Protein AF-A0A920V560-F1 (afdb_monomer_lite)

Foldseek 3Di:
DDDDDDDDDPVVVVLVVVLVVVQPVHDPDPVRVLVSVCVSVVVDDRDPDDPPD

pLDDT: mean 87.52, std 8.11, range [52.91, 94.81]

Structure (mmCIF, N/CA/C/O backbone):
data_AF-A0A920V560-F1
#
_entry.id   AF-A0A920V560-F1
#
loop_
_atom_site.group_PDB
_atom_site.id
_atom_site.type_symbol
_atom_site.label_atom_id
_atom_site.label_alt_id
_atom_site.label_comp_id
_atom_site.label_asym_id
_atom_site.label_en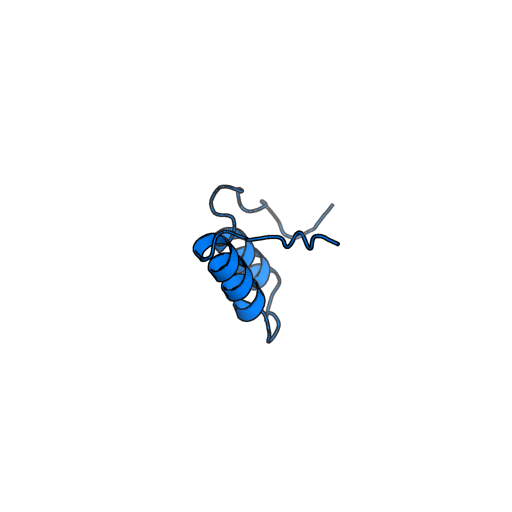tity_id
_atom_site.label_seq_id
_atom_site.pdbx_PDB_ins_code
_atom_site.Cartn_x
_atom_site.Cartn_y
_atom_site.Cartn_z
_atom_site.occupancy
_atom_site.B_iso_or_equiv
_atom_site.auth_seq_id
_atom_site.auth_comp_id
_atom_site.auth_asym_id
_atom_site.auth_atom_id
_atom_site.pdbx_PDB_model_num
ATO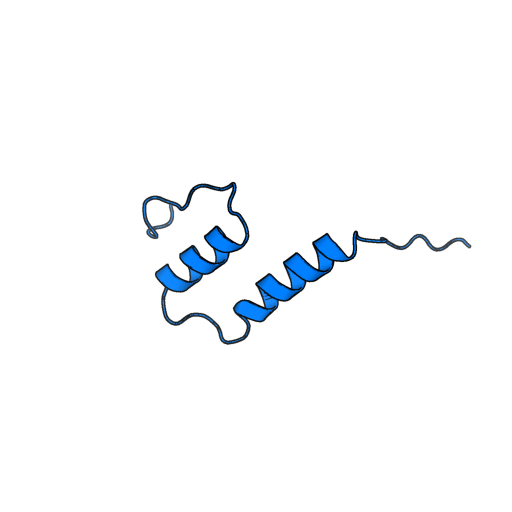M 1 N N . MET A 1 1 ? 23.518 10.854 -28.321 1.00 63.75 1 MET A N 1
ATOM 2 C CA . MET A 1 1 ? 22.472 10.957 -27.282 1.00 63.75 1 MET A CA 1
ATOM 3 C C . MET A 1 1 ? 22.599 9.732 -26.395 1.00 63.75 1 MET A C 1
ATOM 5 O O . MET A 1 1 ? 22.873 8.671 -26.940 1.00 63.75 1 MET A O 1
ATOM 9 N N . VAL A 1 2 ? 22.495 9.880 -25.074 1.00 70.62 2 VAL A N 1
ATOM 10 C CA . VAL A 1 2 ? 22.597 8.769 -24.111 1.00 70.62 2 VAL A CA 1
ATOM 11 C C . VAL A 1 2 ? 21.327 8.783 -23.269 1.00 70.62 2 VAL A C 1
ATOM 13 O O . VAL A 1 2 ? 20.930 9.857 -22.823 1.00 70.62 2 VAL A O 1
ATOM 16 N N . ASP A 1 3 ? 20.694 7.624 -23.105 1.00 82.56 3 ASP A N 1
ATOM 17 C CA . ASP A 1 3 ? 19.528 7.441 -22.239 1.00 82.56 3 ASP A CA 1
ATOM 18 C C . ASP A 1 3 ? 19.984 6.899 -20.879 1.00 82.56 3 ASP A C 1
ATOM 20 O O . ASP A 1 3 ? 20.836 6.009 -20.817 1.00 82.56 3 ASP A O 1
ATOM 24 N N . ILE A 1 4 ? 19.456 7.463 -19.794 1.00 78.31 4 ILE A N 1
ATOM 25 C CA . ILE A 1 4 ? 19.742 7.024 -18.425 1.00 78.31 4 ILE A CA 1
ATOM 26 C C . ILE A 1 4 ? 18.404 6.704 -17.766 1.00 78.31 4 ILE A C 1
ATOM 28 O O . ILE A 1 4 ? 17.678 7.600 -17.338 1.00 78.31 4 ILE A O 1
ATOM 32 N N . GLY A 1 5 ? 18.098 5.411 -17.687 1.00 80.94 5 GLY A N 1
ATOM 33 C CA . GLY A 1 5 ? 16.956 4.887 -16.947 1.00 80.94 5 GLY A CA 1
ATOM 34 C C . GLY A 1 5 ? 17.292 4.606 -15.482 1.00 80.94 5 GLY A C 1
ATOM 35 O O . GLY A 1 5 ? 18.442 4.339 -15.126 1.00 80.94 5 GLY A O 1
ATOM 36 N N . ILE A 1 6 ? 16.267 4.631 -14.629 1.00 82.00 6 ILE A N 1
ATOM 37 C CA . ILE A 1 6 ? 16.367 4.097 -13.269 1.00 82.00 6 ILE A CA 1
ATOM 38 C C . ILE A 1 6 ? 16.228 2.576 -13.349 1.00 82.00 6 ILE A C 1
ATOM 40 O O . ILE A 1 6 ? 15.243 2.073 -13.884 1.00 82.00 6 ILE A O 1
ATOM 44 N N . TYR A 1 7 ? 17.205 1.860 -12.794 1.00 84.50 7 TYR A N 1
ATOM 45 C CA . TYR A 1 7 ? 17.168 0.410 -12.607 1.00 84.50 7 TYR A CA 1
ATOM 46 C C . TYR A 1 7 ? 16.915 0.121 -11.126 1.00 84.50 7 TYR A C 1
ATOM 48 O O . TYR A 1 7 ? 17.869 0.092 -10.344 1.00 84.50 7 TYR A O 1
ATOM 56 N N . PRO A 1 8 ? 15.648 -0.002 -10.701 1.00 86.38 8 PRO A N 1
ATOM 57 C CA . PRO A 1 8 ? 15.351 -0.308 -9.315 1.00 86.38 8 PRO A CA 1
ATOM 58 C C . PRO A 1 8 ? 15.719 -1.761 -8.993 1.00 86.38 8 PRO A C 1
ATOM 60 O O . PRO A 1 8 ? 15.711 -2.632 -9.864 1.00 86.38 8 PRO A O 1
ATOM 63 N N . ASP A 1 9 ? 16.042 -2.012 -7.725 1.00 92.88 9 ASP A N 1
ATOM 64 C CA . ASP A 1 9 ? 16.227 -3.367 -7.211 1.00 92.88 9 ASP A CA 1
ATOM 65 C C . ASP A 1 9 ? 14.930 -4.178 -7.402 1.00 92.88 9 ASP A C 1
ATOM 67 O O . ASP A 1 9 ? 13.893 -3.759 -6.872 1.00 92.88 9 ASP A O 1
ATOM 71 N N . PRO A 1 10 ? 14.955 -5.318 -8.124 1.00 93.62 10 PRO A N 1
ATOM 72 C CA . PRO A 1 10 ? 13.745 -6.080 -8.426 1.00 93.62 10 PRO A CA 1
ATOM 7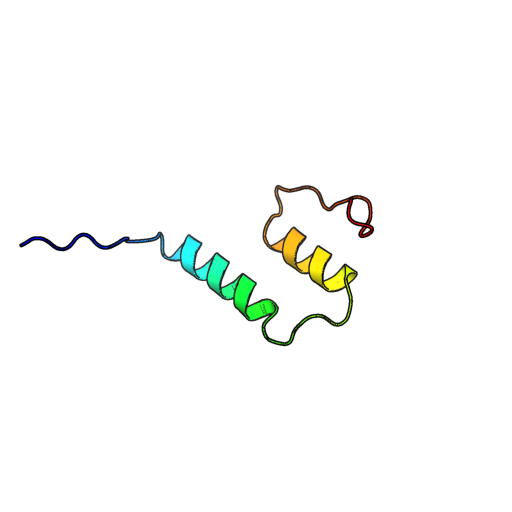3 C C . PRO A 1 10 ? 12.969 -6.489 -7.172 1.00 93.62 10 PRO A C 1
ATOM 75 O O . PRO A 1 10 ? 11.755 -6.322 -7.119 1.00 93.62 10 PRO A O 1
ATOM 78 N N . ALA A 1 11 ? 13.666 -6.938 -6.123 1.00 94.62 11 ALA A N 1
ATOM 79 C CA . ALA A 1 11 ? 13.021 -7.378 -4.888 1.00 94.62 11 ALA A CA 1
ATOM 80 C C . ALA A 1 11 ? 12.331 -6.216 -4.152 1.00 94.62 11 ALA A C 1
ATOM 82 O O . ALA A 1 11 ? 11.209 -6.355 -3.655 1.00 94.62 11 ALA A O 1
ATOM 83 N N . GLY A 1 12 ? 12.981 -5.052 -4.095 1.00 91.69 12 GLY A N 1
ATOM 84 C CA . GLY A 1 12 ? 12.400 -3.827 -3.557 1.00 91.69 12 GLY A CA 1
ATOM 85 C C . GLY A 1 12 ? 11.176 -3.364 -4.349 1.00 91.69 12 GLY A C 1
ATOM 86 O O . GLY A 1 12 ? 10.150 -3.033 -3.750 1.00 91.69 12 GLY A O 1
ATOM 87 N N . SER A 1 13 ? 11.257 -3.384 -5.681 1.00 94.06 13 SER A N 1
ATOM 88 C CA . SER A 1 13 ? 10.135 -3.047 -6.562 1.00 94.06 13 SER A CA 1
ATOM 89 C C . SER A 1 13 ? 8.947 -3.984 -6.370 1.00 94.06 13 SER A C 1
ATOM 91 O O . SER A 1 13 ? 7.831 -3.502 -6.167 1.00 94.06 13 SER A O 1
ATOM 93 N N . ASP A 1 14 ? 9.180 -5.295 -6.344 1.00 94.81 14 ASP A N 1
ATOM 94 C CA . ASP A 1 14 ? 8.132 -6.300 -6.152 1.00 94.81 14 ASP A CA 1
ATOM 95 C C . ASP A 1 14 ? 7.420 -6.120 -4.809 1.00 94.81 14 ASP A C 1
ATOM 97 O O . ASP A 1 14 ? 6.191 -6.213 -4.730 1.00 94.81 14 ASP A O 1
ATOM 101 N N . ARG A 1 15 ? 8.169 -5.792 -3.749 1.00 93.81 15 ARG A N 1
ATOM 102 C CA . ARG A 1 15 ? 7.601 -5.525 -2.422 1.00 93.81 15 ARG A CA 1
ATOM 103 C C . ARG A 1 15 ? 6.658 -4.320 -2.432 1.00 93.81 15 ARG A C 1
ATOM 105 O O . ARG A 1 15 ? 5.590 -4.389 -1.824 1.00 93.81 15 ARG A O 1
ATOM 112 N N . ILE A 1 16 ? 7.037 -3.230 -3.104 1.00 93.50 16 ILE A N 1
ATOM 113 C CA . ILE A 1 16 ? 6.204 -2.021 -3.211 1.00 93.50 16 ILE A CA 1
ATOM 114 C C . ILE A 1 16 ? 4.936 -2.326 -4.009 1.00 93.50 16 ILE A C 1
ATOM 116 O O . ILE A 1 16 ? 3.838 -2.016 -3.552 1.00 93.50 16 ILE A O 1
ATOM 120 N N . VAL A 1 17 ? 5.075 -2.955 -5.179 1.00 94.50 17 VAL A N 1
ATOM 121 C CA . VAL A 1 17 ? 3.937 -3.288 -6.048 1.00 94.50 17 VAL A CA 1
ATOM 122 C C . VAL A 1 17 ? 2.964 -4.220 -5.328 1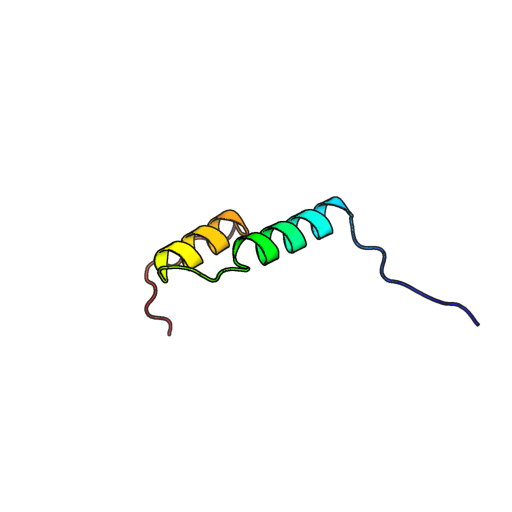.00 94.50 17 VAL A C 1
ATOM 124 O O . VAL A 1 17 ? 1.766 -3.952 -5.315 1.00 94.50 17 VAL A O 1
ATOM 127 N N . SER A 1 18 ? 3.471 -5.253 -4.653 1.00 94.44 18 SER A N 1
ATOM 128 C CA . SER A 1 18 ? 2.643 -6.189 -3.881 1.00 94.44 18 SER A CA 1
ATOM 129 C C . SER A 1 18 ? 1.865 -5.488 -2.766 1.00 94.44 18 SER A C 1
ATOM 131 O O . SER A 1 18 ? 0.682 -5.761 -2.576 1.00 94.44 18 SER A O 1
ATOM 133 N N . PHE A 1 19 ? 2.497 -4.551 -2.049 1.00 93.94 19 PHE A N 1
ATOM 134 C CA . PHE A 1 19 ? 1.811 -3.741 -1.042 1.00 93.94 19 PHE A CA 1
ATOM 135 C C . PHE A 1 19 ? 0.703 -2.880 -1.659 1.00 93.94 19 PHE A C 1
ATOM 137 O O . PHE A 1 19 ? -0.417 -2.887 -1.153 1.00 93.94 19 PHE A O 1
ATOM 144 N N . MET A 1 20 ? 0.976 -2.193 -2.771 1.00 92.75 20 MET A N 1
ATOM 145 C CA . MET A 1 20 ? -0.021 -1.350 -3.442 1.00 92.75 20 MET A CA 1
ATOM 146 C C . MET A 1 20 ? -1.221 -2.167 -3.944 1.00 92.75 20 MET A C 1
ATOM 148 O O . MET A 1 20 ? -2.361 -1.748 -3.759 1.00 92.75 20 MET A O 1
ATOM 152 N N . LEU A 1 21 ? -0.977 -3.352 -4.516 1.00 93.44 21 LEU A N 1
ATOM 153 C CA . LEU A 1 21 ? -2.032 -4.257 -4.986 1.00 93.44 21 LEU A CA 1
ATOM 154 C C . LEU A 1 21 ? -2.847 -4.866 -3.837 1.00 93.44 21 LEU A C 1
ATOM 156 O O . LEU A 1 21 ? -4.037 -5.118 -3.998 1.00 93.44 21 LEU A O 1
ATOM 160 N N . SER A 1 22 ? -2.250 -5.053 -2.655 1.00 90.75 22 SER A N 1
ATOM 161 C CA . SER A 1 22 ? -2.962 -5.610 -1.493 1.00 90.75 22 SER A CA 1
ATOM 162 C C . SER A 1 22 ? -4.167 -4.771 -1.038 1.00 90.75 22 SER A C 1
ATOM 164 O O . SER A 1 22 ? -5.050 -5.298 -0.368 1.00 90.75 22 SER A O 1
ATOM 166 N N . GLY A 1 23 ? -4.211 -3.485 -1.405 1.00 89.06 23 GLY A N 1
ATOM 167 C CA . GLY A 1 23 ? -5.297 -2.555 -1.088 1.00 89.06 23 GLY A CA 1
ATOM 168 C C . GLY A 1 23 ? -6.114 -2.102 -2.299 1.00 89.06 23 GLY A C 1
ATOM 169 O O . GLY A 1 23 ? -6.841 -1.119 -2.183 1.00 89.06 23 GLY A O 1
ATOM 170 N N . GLU A 1 24 ? -5.997 -2.764 -3.457 1.00 92.06 24 GLU A N 1
ATOM 171 C CA . GLU A 1 24 ? -6.664 -2.346 -4.704 1.00 92.06 24 GLU A CA 1
ATOM 172 C C . GLU A 1 24 ? -8.192 -2.238 -4.552 1.00 92.06 24 GLU A C 1
ATOM 174 O O . GLU A 1 24 ? -8.811 -1.320 -5.085 1.00 92.06 24 GLU A O 1
ATOM 179 N N . GLY A 1 25 ? -8.797 -3.132 -3.764 1.00 93.81 25 GLY A N 1
ATOM 180 C CA . GLY A 1 25 ? -10.232 -3.120 -3.457 1.00 93.81 25 GLY A CA 1
ATOM 181 C C . GLY A 1 25 ? -10.655 -2.126 -2.369 1.00 93.81 2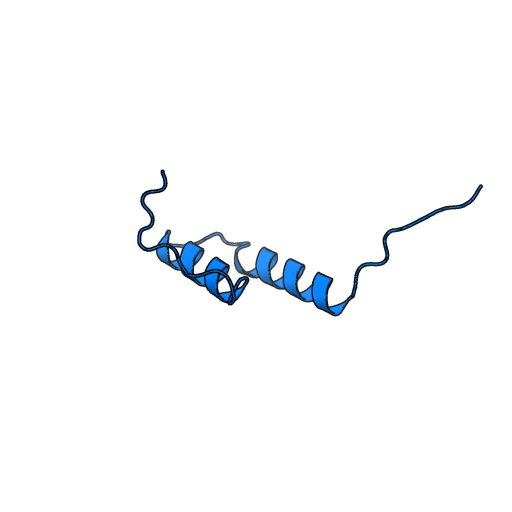5 GLY A C 1
ATOM 182 O O . GLY A 1 25 ? -11.832 -2.081 -2.017 1.00 93.81 25 GLY A O 1
ATOM 183 N N . GLY A 1 26 ? -9.721 -1.345 -1.821 1.00 91.31 26 GLY A N 1
ATOM 184 C CA . GLY A 1 26 ? -9.931 -0.573 -0.601 1.00 91.31 26 GLY A CA 1
ATOM 185 C C . GLY A 1 26 ? -9.880 -1.439 0.662 1.00 91.31 26 GLY A C 1
ATOM 186 O O . GLY A 1 26 ? -9.486 -2.603 0.631 1.00 91.31 26 GLY A O 1
ATOM 187 N N . PHE A 1 27 ? -10.262 -0.847 1.792 1.00 92.25 27 PHE A N 1
ATOM 188 C CA . PHE A 1 27 ? -10.257 -1.492 3.105 1.00 92.25 27 PHE A CA 1
ATOM 189 C C . PHE A 1 27 ? -11.621 -1.322 3.775 1.00 92.25 27 PHE A C 1
ATOM 191 O O . PHE A 1 27 ? -12.265 -0.286 3.608 1.00 92.25 27 PHE A O 1
ATOM 198 N N . GLU A 1 28 ? -12.044 -2.319 4.552 1.00 93.38 28 GLU A N 1
A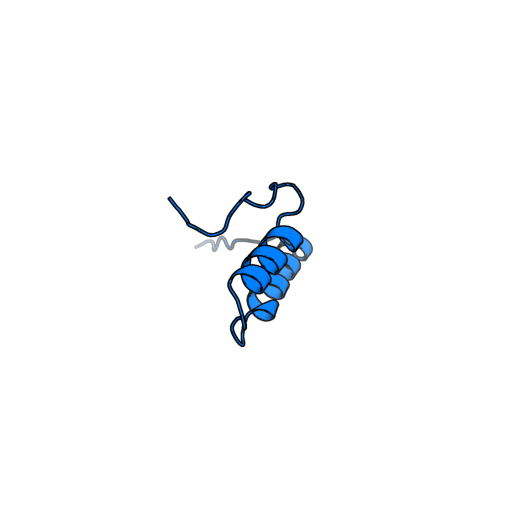TOM 199 C CA . GLU A 1 28 ? -13.330 -2.294 5.263 1.00 93.38 28 GLU A CA 1
ATOM 200 C C . GLU A 1 28 ? -13.309 -1.340 6.467 1.00 93.38 28 GLU A C 1
ATOM 202 O O . GLU A 1 28 ? -14.345 -0.795 6.854 1.00 93.38 28 GLU A O 1
ATOM 207 N N . SER A 1 29 ? -12.128 -1.106 7.048 1.00 93.31 29 SER A N 1
ATOM 208 C CA . SER A 1 29 ? -11.943 -0.258 8.225 1.00 93.31 29 SER A CA 1
ATOM 209 C C . SER A 1 29 ? -10.580 0.444 8.251 1.00 93.31 29 SER A C 1
ATOM 211 O O . SER A 1 29 ? -9.641 0.077 7.539 1.00 93.31 29 SER A O 1
ATOM 213 N N . LEU A 1 30 ? -10.444 1.457 9.114 1.00 90.56 30 LEU A N 1
ATOM 214 C CA . LEU A 1 30 ? -9.159 2.129 9.346 1.00 90.56 30 LEU A CA 1
ATOM 215 C C . LEU A 1 30 ? -8.153 1.204 10.048 1.00 90.56 30 LEU A C 1
ATOM 217 O O . LEU A 1 30 ? -6.940 1.346 9.878 1.00 90.56 30 LEU A O 1
ATOM 221 N N . GLU A 1 31 ? -8.641 0.241 10.824 1.00 90.75 31 GLU A N 1
ATOM 222 C CA . GLU A 1 31 ? -7.844 -0.790 11.471 1.00 90.75 31 GLU A CA 1
ATOM 223 C C . GLU A 1 31 ? -7.165 -1.700 10.442 1.00 90.75 31 GLU A C 1
ATOM 225 O O . GLU A 1 31 ? -5.975 -2.000 10.599 1.00 90.75 31 GLU A O 1
ATOM 230 N N . ASP A 1 32 ? -7.880 -2.077 9.378 1.00 90.62 32 ASP A N 1
ATOM 231 C CA . ASP A 1 32 ? -7.346 -2.897 8.285 1.00 90.62 32 ASP A CA 1
ATOM 232 C C . ASP A 1 32 ? -6.251 -2.155 7.514 1.00 90.62 32 ASP A C 1
ATOM 234 O O . ASP A 1 32 ? -5.181 -2.715 7.252 1.00 90.62 32 ASP A O 1
ATOM 238 N N . VAL A 1 33 ? -6.460 -0.858 7.251 1.00 90.19 33 VAL A N 1
ATOM 239 C CA . VAL A 1 33 ? -5.438 0.027 6.668 1.00 90.19 33 VAL A CA 1
ATOM 240 C C . VAL A 1 33 ? -4.194 0.057 7.557 1.00 90.19 33 VAL A C 1
ATOM 242 O O . VAL A 1 33 ? -3.071 -0.164 7.096 1.00 90.19 33 VAL A O 1
ATOM 245 N N . ALA A 1 34 ? -4.375 0.319 8.854 1.00 90.25 34 ALA A N 1
ATOM 246 C CA . ALA A 1 34 ? -3.270 0.438 9.796 1.00 90.25 34 ALA A CA 1
ATOM 247 C C . ALA A 1 34 ? -2.478 -0.869 9.928 1.00 90.25 34 ALA A C 1
ATOM 249 O O . ALA A 1 34 ? -1.256 -0.831 10.107 1.00 90.25 34 ALA A O 1
ATOM 250 N N . LYS A 1 35 ? -3.156 -2.018 9.835 1.00 89.25 35 LYS A N 1
ATOM 251 C CA . LYS A 1 35 ? -2.516 -3.333 9.804 1.00 89.25 35 LYS A CA 1
ATOM 252 C C . LYS A 1 35 ? -1.669 -3.502 8.540 1.00 89.25 35 LYS A C 1
ATOM 254 O O . LYS A 1 35 ? -0.475 -3.746 8.678 1.00 89.25 35 LYS A O 1
ATOM 259 N N . SER A 1 36 ? -2.230 -3.268 7.351 1.00 91.44 36 SER A N 1
ATOM 260 C CA . SER A 1 36 ? -1.498 -3.393 6.077 1.00 91.44 36 SER A CA 1
ATOM 261 C C . SER A 1 36 ? -0.246 -2.499 6.025 1.00 91.44 36 SER A C 1
ATOM 263 O O . SER A 1 36 ? 0.842 -2.950 5.665 1.00 91.44 36 SER A O 1
ATOM 265 N N . ILE A 1 37 ? -0.348 -1.250 6.498 1.00 90.25 37 ILE A N 1
ATOM 266 C CA . ILE A 1 37 ? 0.805 -0.336 6.598 1.00 90.25 37 ILE A CA 1
ATOM 267 C C . ILE A 1 37 ? 1.867 -0.865 7.571 1.00 90.25 37 ILE A C 1
ATOM 269 O O . ILE A 1 37 ? 3.062 -0.739 7.296 1.00 90.25 37 ILE A O 1
ATOM 273 N N . SER A 1 38 ? 1.454 -1.425 8.712 1.00 90.75 38 SER A N 1
ATOM 274 C CA . SER A 1 38 ? 2.386 -1.959 9.715 1.00 90.75 38 SER A CA 1
ATOM 275 C C . SER A 1 38 ? 3.123 -3.194 9.192 1.00 90.75 38 SER A C 1
ATOM 277 O O . SER A 1 38 ? 4.324 -3.321 9.417 1.00 90.75 38 SER A O 1
ATOM 279 N N . ASP A 1 39 ? 2.434 -4.055 8.441 1.00 89.56 39 ASP A N 1
ATOM 280 C CA . ASP A 1 39 ? 3.030 -5.228 7.793 1.00 89.56 39 ASP A CA 1
ATOM 281 C C . ASP A 1 39 ? 4.048 -4.804 6.717 1.00 89.56 39 ASP A C 1
ATOM 283 O O . ASP A 1 39 ? 5.133 -5.380 6.603 1.00 89.56 39 ASP A O 1
ATOM 287 N N . TYR A 1 40 ? 3.748 -3.739 5.962 1.00 92.06 40 TYR A N 1
ATOM 288 C CA . TYR A 1 40 ? 4.667 -3.179 4.970 1.00 92.06 40 TYR A CA 1
ATOM 289 C C . TYR A 1 40 ? 5.876 -2.466 5.598 1.00 92.06 40 TYR A C 1
ATOM 291 O O . TYR A 1 40 ? 6.993 -2.586 5.082 1.00 92.06 40 TYR A O 1
ATOM 299 N N . LEU A 1 41 ? 5.691 -1.766 6.722 1.00 91.56 41 LEU A N 1
ATOM 300 C CA . LEU A 1 41 ? 6.726 -1.018 7.446 1.00 91.56 41 LEU A CA 1
ATOM 301 C C . LEU A 1 41 ? 6.977 -1.609 8.846 1.00 91.56 41 LEU A C 1
ATOM 303 O O . LEU A 1 41 ? 6.760 -0.916 9.839 1.00 91.56 41 LEU A O 1
ATOM 307 N N . PRO A 1 42 ? 7.521 -2.834 8.966 1.00 85.06 42 PRO A N 1
ATOM 308 C CA . PRO A 1 42 ? 7.641 -3.526 10.255 1.00 85.06 42 PRO A CA 1
ATOM 309 C C . PRO A 1 42 ? 8.557 -2.803 11.255 1.00 85.06 42 PRO A C 1
ATOM 311 O O . PRO A 1 42 ? 8.440 -2.981 12.464 1.00 85.06 42 PRO A O 1
ATOM 314 N N . HIS A 1 43 ? 9.475 -1.967 10.765 1.00 89.75 43 HIS A N 1
ATOM 315 C CA . HIS A 1 43 ? 10.358 -1.154 11.606 1.00 89.75 43 HIS A CA 1
ATOM 316 C C . HIS A 1 43 ? 9.697 0.132 12.117 1.00 89.75 43 HIS A C 1
ATOM 318 O O . HIS A 1 43 ? 10.225 0.780 13.021 1.00 89.75 43 HIS A O 1
ATOM 324 N N . ARG A 1 44 ? 8.551 0.524 11.551 1.00 87.44 44 ARG A N 1
ATOM 325 C CA . ARG A 1 44 ? 7.769 1.667 12.011 1.00 87.44 44 ARG A CA 1
ATOM 326 C C . ARG A 1 44 ? 6.750 1.164 13.026 1.00 87.44 44 ARG A C 1
ATOM 328 O O . ARG A 1 44 ? 5.859 0.397 12.685 1.00 87.44 44 ARG A O 1
ATOM 335 N N . GLN A 1 45 ? 6.859 1.617 14.274 1.00 82.12 45 GLN A N 1
ATOM 336 C CA . GLN A 1 45 ? 5.860 1.276 15.288 1.00 82.12 45 GLN A CA 1
ATOM 337 C C . GLN A 1 45 ? 4.462 1.730 14.849 1.00 82.12 45 GLN A C 1
ATOM 339 O O . GLN A 1 45 ? 4.283 2.865 14.395 1.00 82.12 45 GLN A O 1
ATOM 344 N N . LYS A 1 46 ? 3.476 0.839 15.018 1.00 80.06 46 LYS A N 1
ATOM 345 C CA . LYS A 1 46 ? 2.064 1.145 14.777 1.00 80.06 46 LYS A CA 1
ATOM 346 C C . LYS A 1 46 ? 1.648 2.344 15.647 1.00 80.06 46 LYS A C 1
ATOM 348 O O . LYS A 1 46 ? 2.001 2.377 16.830 1.00 80.06 46 LYS A O 1
ATOM 353 N N . PRO A 1 47 ? 0.912 3.325 15.098 1.00 79.38 47 PRO A N 1
ATOM 354 C CA . PRO A 1 47 ? 0.405 4.441 15.887 1.00 79.38 47 PRO A CA 1
ATOM 355 C C . PRO A 1 47 ? -0.528 3.954 17.008 1.00 79.38 47 PRO A C 1
ATOM 357 O O . PRO A 1 47 ? -1.212 2.938 16.869 1.00 79.38 47 PRO A O 1
ATOM 360 N N . LYS A 1 48 ? -0.527 4.675 18.137 1.00 83.12 48 LYS A N 1
ATOM 361 C CA . LYS A 1 48 ? -1.305 4.316 19.338 1.00 83.12 48 LYS A CA 1
ATOM 362 C C . LYS A 1 48 ? -2.814 4.464 19.138 1.00 83.12 48 LYS A C 1
ATOM 364 O O . LYS A 1 48 ? -3.579 3.765 19.793 1.00 83.12 48 LYS A O 1
ATOM 369 N N . ASP A 1 49 ? -3.221 5.358 18.247 1.00 86.50 49 ASP A N 1
ATOM 370 C CA . ASP A 1 49 ? -4.604 5.567 17.847 1.00 86.50 49 ASP A CA 1
ATOM 371 C C . ASP A 1 49 ? -4.681 5.955 16.361 1.00 86.50 49 ASP A C 1
ATOM 373 O O . ASP A 1 49 ? -3.664 6.191 15.704 1.00 86.50 49 ASP A O 1
ATOM 377 N N . LEU A 1 50 ? -5.903 5.961 15.829 1.00 86.12 50 LEU A N 1
ATOM 378 C CA . LEU A 1 50 ? -6.210 6.268 14.430 1.00 86.12 50 LEU A CA 1
ATOM 379 C C . LEU A 1 50 ? -6.788 7.678 14.258 1.00 86.12 50 LEU A C 1
ATOM 381 O O . LEU A 1 50 ? -7.319 7.991 13.196 1.00 86.12 50 LEU A O 1
ATOM 385 N N . LYS A 1 51 ? -6.735 8.524 15.296 1.00 83.75 51 LYS A N 1
ATOM 386 C CA . LYS A 1 51 ? -7.452 9.807 15.307 1.00 83.75 51 LYS A CA 1
ATOM 387 C C . LYS A 1 51 ? -6.816 10.865 14.405 1.00 83.75 51 LYS A C 1
ATOM 389 O O . LYS A 1 51 ? -7.439 11.893 14.173 1.00 83.75 51 LYS A O 1
ATOM 394 N N . GLY A 1 52 ? -5.629 10.592 13.861 1.00 72.00 52 GLY A N 1
ATOM 395 C CA . GLY A 1 52 ? -4.843 11.608 13.168 1.00 72.00 52 GLY A CA 1
ATOM 396 C C . GLY A 1 52 ? -4.386 12.699 14.140 1.00 72.00 52 GLY A C 1
ATOM 397 O O . GLY A 1 52 ? -4.589 12.583 15.348 1.00 72.00 52 GLY A O 1
ATOM 398 N N . PHE A 1 53 ? -3.719 13.726 13.617 1.00 52.91 53 PHE A N 1
ATOM 399 C CA . PHE A 1 53 ? -3.408 14.931 14.392 1.00 52.91 53 PHE A CA 1
ATOM 400 C C . PHE A 1 53 ? -4.639 15.825 14.531 1.00 52.91 53 PHE A C 1
ATOM 402 O O . PHE A 1 53 ? -5.392 15.923 13.536 1.00 52.91 53 PHE A O 1
#

Radius of gyration: 15.64 Å; chains: 1; bounding box: 36×22×47 Å

Secondary structure (DSSP, 8-state):
---------HHHHHHHHHHHHHTTT--SSHHHHHHHHHHH-TTSPPPS-SS--

Sequence (53 aa):
MVDIGIYPDPAGSDRIVSFMLSGEGGFESLEDVAKSISDYLPHRQKPKDLKGF